Protein AF-A0A813TMC1-F1 (afdb_monomer)

Radius of gyration: 24.42 Å; Cα contacts (8 Å, |Δi|>4): 58; chains: 1; bounding box: 71×41×44 Å

Structure (mmCIF, N/CA/C/O backbone):
data_AF-A0A813TMC1-F1
#
_entry.id   AF-A0A813TMC1-F1
#
loop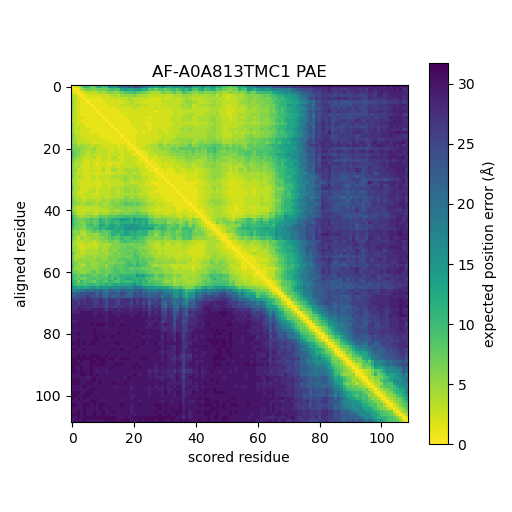_
_atom_site.group_PDB
_atom_site.id
_atom_site.type_symbol
_atom_site.label_atom_id
_atom_site.label_alt_id
_atom_site.label_comp_id
_atom_site.label_asym_id
_atom_site.label_entity_id
_atom_site.label_seq_id
_atom_site.pdbx_PDB_ins_code
_atom_site.Cartn_x
_atom_site.Cartn_y
_atom_site.Cartn_z
_atom_site.occupancy
_atom_site.B_iso_or_equiv
_atom_site.auth_seq_id
_atom_site.auth_comp_id
_atom_site.auth_asym_id
_atom_site.auth_atom_id
_atom_site.pdbx_PDB_model_num
ATOM 1 N N . MET A 1 1 ? -9.691 6.101 -13.055 1.00 51.62 1 MET A N 1
ATOM 2 C CA . MET A 1 1 ? -9.632 6.608 -11.669 1.00 51.62 1 MET A CA 1
ATOM 3 C C . MET A 1 1 ? -8.171 6.613 -11.257 1.00 51.62 1 MET A C 1
ATOM 5 O O . MET A 1 1 ? -7.502 5.617 -11.499 1.00 51.62 1 MET A O 1
ATOM 9 N N . THR A 1 2 ? -7.649 7.735 -10.768 1.00 67.31 2 THR A N 1
ATOM 10 C CA . THR A 1 2 ? -6.224 7.873 -10.430 1.00 67.31 2 THR A CA 1
ATOM 11 C C . THR A 1 2 ? -6.061 7.722 -8.923 1.00 67.31 2 THR A C 1
ATOM 13 O O . THR A 1 2 ? -6.708 8.450 -8.170 1.00 67.31 2 THR A O 1
ATOM 16 N N . LEU A 1 3 ? -5.238 6.768 -8.483 1.00 81.12 3 LEU A N 1
ATOM 17 C CA . LEU A 1 3 ? -4.981 6.547 -7.062 1.00 81.12 3 LEU A CA 1
ATOM 18 C C . LEU A 1 3 ? -3.979 7.593 -6.566 1.00 81.12 3 LEU A C 1
ATOM 20 O O . LEU A 1 3 ? -2.856 7.669 -7.059 1.00 81.12 3 LEU A O 1
ATOM 24 N N . THR A 1 4 ? -4.390 8.407 -5.601 1.00 88.62 4 THR A N 1
ATOM 25 C CA . THR A 1 4 ? -3.515 9.361 -4.910 1.00 88.62 4 THR A CA 1
ATOM 26 C C . THR A 1 4 ? -3.319 8.909 -3.470 1.00 88.62 4 THR A C 1
ATOM 28 O O . THR A 1 4 ? -4.129 8.145 -2.943 1.00 88.62 4 THR A O 1
ATOM 31 N N . LYS A 1 5 ? -2.269 9.416 -2.816 1.00 88.88 5 LYS A N 1
ATOM 32 C CA . LYS A 1 5 ? -1.998 9.142 -1.397 1.00 88.88 5 LYS A CA 1
ATOM 33 C C . LYS A 1 5 ? -3.221 9.433 -0.511 1.00 88.88 5 LYS A C 1
ATOM 35 O O . LYS A 1 5 ? -3.665 8.567 0.228 1.00 88.88 5 LYS A O 1
ATOM 40 N N . LYS A 1 6 ? -3.825 10.615 -0.675 1.00 90.25 6 LYS A N 1
ATOM 41 C CA . LYS A 1 6 ? -5.005 11.035 0.100 1.00 90.25 6 LYS A CA 1
ATOM 42 C C . LYS A 1 6 ? -6.223 10.145 -0.141 1.00 90.25 6 LYS A C 1
ATOM 44 O O . LYS A 1 6 ? -6.950 9.843 0.796 1.00 90.25 6 LYS A O 1
ATOM 49 N N . ASN A 1 7 ? -6.447 9.731 -1.390 1.00 91.00 7 ASN A N 1
ATOM 50 C CA . ASN A 1 7 ? -7.569 8.848 -1.710 1.00 91.00 7 ASN A CA 1
ATOM 51 C C . ASN A 1 7 ? -7.380 7.471 -1.063 1.00 91.00 7 ASN A C 1
ATOM 53 O O . ASN A 1 7 ? -8.337 6.928 -0.526 1.00 91.00 7 ASN A O 1
ATOM 57 N N . LEU A 1 8 ? -6.150 6.943 -1.069 1.00 89.81 8 LEU A N 1
ATOM 58 C CA . LEU A 1 8 ? -5.814 5.685 -0.403 1.00 89.81 8 LEU A CA 1
ATOM 59 C C . LEU A 1 8 ? -6.059 5.767 1.109 1.00 89.81 8 LEU A C 1
ATOM 61 O O . LEU A 1 8 ? -6.662 4.865 1.683 1.00 89.81 8 LEU A O 1
ATOM 65 N N . GLU A 1 9 ? -5.607 6.848 1.745 1.00 93.69 9 GLU A N 1
ATOM 66 C CA . GLU A 1 9 ? -5.791 7.057 3.183 1.00 93.69 9 GLU A CA 1
ATOM 67 C C . GLU A 1 9 ? -7.273 7.107 3.548 1.00 93.69 9 GLU A C 1
ATOM 69 O O . GLU A 1 9 ? -7.722 6.343 4.399 1.00 93.69 9 GLU A O 1
ATOM 74 N N . LEU A 1 10 ? -8.051 7.905 2.816 1.00 94.19 10 LEU A N 1
ATOM 75 C CA . LEU A 1 10 ? -9.485 8.036 3.040 1.00 94.19 10 LEU A CA 1
ATOM 76 C C . LEU A 1 10 ? -10.244 6.719 2.802 1.00 94.19 10 LEU A C 1
ATOM 78 O O . LEU A 1 10 ? -11.171 6.397 3.543 1.00 94.19 10 LEU A O 1
ATOM 82 N N . GLU A 1 11 ? -9.880 5.947 1.774 1.00 93.06 11 GLU A N 1
ATOM 83 C CA . GLU A 1 11 ? -10.491 4.637 1.521 1.00 93.06 11 GLU A CA 1
ATOM 84 C C . GLU A 1 11 ? -10.225 3.655 2.666 1.00 93.06 11 GLU A C 1
ATOM 86 O O . GLU A 1 11 ? -11.142 2.946 3.086 1.00 93.06 11 GLU A O 1
ATOM 91 N N . ILE A 1 12 ? -9.007 3.644 3.211 1.00 92.62 12 ILE A N 1
ATOM 92 C CA . ILE A 1 12 ? -8.636 2.779 4.336 1.00 92.62 12 ILE A CA 1
ATOM 93 C C . ILE A 1 12 ? -9.346 3.216 5.621 1.00 92.62 12 ILE A C 1
ATOM 95 O O . ILE A 1 12 ? -9.899 2.371 6.324 1.00 92.62 12 ILE A O 1
ATOM 99 N N . GLU A 1 13 ? -9.393 4.516 5.913 1.00 95.25 13 GLU A N 1
ATOM 100 C CA . GLU A 1 13 ? -10.122 5.059 7.067 1.00 95.25 13 GLU A CA 1
ATOM 101 C C . GLU A 1 13 ? -11.611 4.707 7.001 1.00 95.25 13 GLU A C 1
ATOM 103 O O . GLU A 1 13 ? -12.181 4.204 7.972 1.00 95.25 13 GLU A O 1
ATOM 108 N N . ASN A 1 14 ? -12.238 4.890 5.834 1.00 95.88 14 ASN A N 1
ATOM 109 C CA . ASN A 1 14 ? -13.636 4.526 5.618 1.00 95.88 14 ASN A CA 1
ATOM 110 C C . ASN A 1 14 ? -13.863 3.019 5.748 1.00 95.88 14 ASN A C 1
ATOM 112 O O . ASN A 1 14 ? -14.865 2.591 6.326 1.00 95.88 14 ASN A O 1
ATOM 116 N N . TRP A 1 15 ? -12.938 2.204 5.235 1.00 95.19 15 TRP A N 1
ATOM 117 C CA . TRP A 1 15 ? -13.009 0.756 5.377 1.00 95.19 15 TRP A CA 1
ATOM 118 C C . TRP A 1 15 ? -12.939 0.341 6.850 1.00 95.19 15 TRP A C 1
ATOM 120 O O . TRP A 1 15 ? -13.793 -0.425 7.298 1.00 95.19 15 TRP A O 1
ATOM 130 N N . ILE A 1 16 ? -12.011 0.902 7.629 1.00 93.81 16 ILE A N 1
ATOM 131 C CA . ILE A 1 16 ? -11.878 0.620 9.066 1.00 93.81 16 ILE A CA 1
ATOM 132 C C . ILE A 1 16 ? -13.135 1.059 9.807 1.00 93.81 16 ILE A C 1
ATOM 134 O O . ILE A 1 16 ? -13.742 0.235 10.490 1.00 93.81 16 ILE A O 1
ATOM 138 N N . ARG A 1 17 ? -13.611 2.288 9.576 1.00 96.00 17 ARG A N 1
ATOM 139 C CA . ARG A 1 17 ? -14.871 2.785 10.143 1.00 96.00 17 ARG A CA 1
ATOM 140 C C . ARG A 1 17 ? -16.035 1.838 9.850 1.00 96.00 17 ARG A C 1
ATOM 142 O O . ARG A 1 17 ? -16.788 1.502 10.757 1.00 96.00 17 ARG A O 1
ATOM 149 N N . SER A 1 18 ? -16.157 1.342 8.616 1.00 97.25 18 SER A N 1
ATOM 150 C CA . SER A 1 18 ? -17.236 0.419 8.229 1.00 97.25 18 SER A CA 1
ATOM 151 C C . SER A 1 18 ? -17.187 -0.936 8.947 1.00 97.25 18 SER A C 1
ATOM 153 O O . SER A 1 18 ? -18.203 -1.625 9.030 1.00 97.25 18 SER A O 1
ATOM 155 N N . LYS A 1 19 ? -16.010 -1.344 9.440 1.00 96.25 19 LYS A N 1
ATOM 156 C CA . LYS A 1 19 ? -15.791 -2.645 10.084 1.00 96.25 19 LYS A CA 1
ATOM 157 C C . LYS A 1 19 ? -15.765 -2.576 11.601 1.00 96.25 19 LYS A C 1
ATOM 159 O O . LYS A 1 19 ? -16.203 -3.523 12.244 1.00 96.25 19 LYS A O 1
ATOM 164 N N . THR A 1 20 ? -15.255 -1.488 12.165 1.00 95.19 20 THR A N 1
ATOM 165 C CA . THR A 1 20 ? -15.011 -1.355 13.606 1.00 95.19 20 THR A CA 1
ATOM 166 C C . THR A 1 20 ? -15.845 -0.257 14.253 1.00 95.19 20 THR A C 1
ATOM 168 O O . THR A 1 20 ? -15.789 -0.098 15.470 1.00 95.19 20 THR A O 1
ATOM 171 N N . ASN A 1 21 ? -16.598 0.518 13.462 1.00 94.56 21 ASN A N 1
ATOM 172 C CA . ASN A 1 21 ? -17.324 1.709 13.906 1.00 94.56 21 ASN A CA 1
ATOM 173 C C . ASN A 1 21 ? -16.430 2.702 14.675 1.00 94.56 21 ASN A C 1
ATOM 175 O O . ASN A 1 21 ? -16.877 3.375 15.599 1.00 94.56 21 ASN A O 1
ATOM 179 N N . THR A 1 22 ? -15.142 2.740 14.327 1.00 93.31 22 THR A N 1
ATOM 180 C CA . THR A 1 22 ? -14.136 3.578 14.980 1.00 93.31 22 THR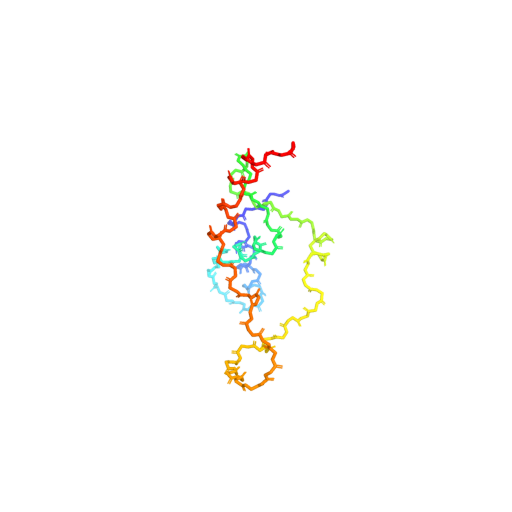 A CA 1
ATOM 181 C C . THR A 1 22 ? -13.545 4.549 13.972 1.00 93.31 22 THR A C 1
ATOM 183 O O . THR A 1 22 ? -13.220 4.167 12.846 1.00 93.31 22 THR A O 1
ATOM 186 N N . ASP A 1 23 ? -13.378 5.794 14.404 1.00 93.25 23 ASP A N 1
ATOM 187 C CA . ASP A 1 23 ? -12.688 6.830 13.650 1.00 93.25 23 ASP A CA 1
ATOM 188 C C . ASP A 1 23 ? -11.190 6.749 13.907 1.00 93.25 23 ASP A C 1
ATOM 190 O O . ASP A 1 23 ? -10.741 6.813 15.052 1.00 93.25 23 ASP A O 1
ATOM 194 N N . ILE A 1 24 ? -10.415 6.616 12.835 1.00 92.06 24 ILE A N 1
ATOM 195 C CA . ILE A 1 24 ? -8.959 6.644 12.905 1.00 92.06 24 ILE A CA 1
ATOM 196 C C . ILE A 1 24 ? -8.402 7.600 11.856 1.00 92.06 24 ILE A C 1
ATOM 198 O O . ILE A 1 24 ? -9.050 7.862 10.846 1.00 92.06 24 ILE A O 1
ATOM 202 N N . THR A 1 25 ? -7.179 8.069 12.084 1.00 93.00 25 THR A N 1
ATOM 203 C CA . THR A 1 25 ? -6.374 8.736 11.061 1.00 93.00 25 THR A CA 1
ATOM 204 C C . THR A 1 25 ? -5.315 7.763 10.571 1.00 93.00 25 THR A C 1
ATOM 206 O O . THR A 1 25 ? -4.523 7.257 11.369 1.00 93.00 25 THR A O 1
ATOM 209 N N . PHE A 1 26 ? -5.293 7.490 9.271 1.00 91.75 26 PHE A N 1
ATOM 210 C CA . PHE A 1 26 ? -4.339 6.576 8.659 1.00 91.75 26 PHE A CA 1
ATOM 211 C C . PHE A 1 26 ? -3.265 7.351 7.893 1.00 91.75 26 PHE A C 1
ATOM 213 O O . PHE A 1 26 ? -3.560 8.110 6.975 1.00 91.75 26 PHE A O 1
ATOM 220 N N . ASN A 1 27 ? -1.998 7.126 8.250 1.00 92.25 27 ASN A N 1
ATOM 221 C CA . ASN A 1 27 ? -0.856 7.633 7.495 1.00 92.25 27 ASN A CA 1
ATOM 222 C C . ASN A 1 27 ? -0.287 6.511 6.614 1.00 92.25 27 ASN A C 1
ATOM 224 O O . ASN A 1 27 ? 0.172 5.478 7.105 1.00 92.25 27 ASN A O 1
ATOM 228 N N . SER A 1 28 ? -0.285 6.742 5.304 1.00 91.12 28 SER A N 1
ATOM 229 C CA . SER A 1 28 ? 0.155 5.763 4.310 1.00 91.12 28 SER A CA 1
ATOM 230 C C . SER A 1 28 ? 1.663 5.751 4.021 1.00 91.12 28 SER A C 1
ATOM 232 O O . SER A 1 28 ? 2.104 4.874 3.284 1.00 91.12 28 SER A O 1
ATOM 234 N N . ASP A 1 29 ? 2.475 6.649 4.592 1.00 90.38 29 ASP A N 1
ATOM 235 C CA . ASP A 1 29 ? 3.907 6.800 4.272 1.00 90.38 29 ASP A CA 1
ATOM 236 C C . ASP A 1 29 ? 4.695 5.497 4.437 1.00 90.38 29 ASP A C 1
ATOM 238 O O . ASP A 1 29 ? 5.337 5.031 3.494 1.00 90.38 29 ASP A O 1
ATOM 242 N N . GLN A 1 30 ? 4.584 4.858 5.605 1.00 89.06 30 GLN A N 1
ATOM 243 C CA . GLN A 1 30 ? 5.270 3.589 5.874 1.00 89.06 30 GLN A CA 1
ATOM 244 C C . GLN A 1 30 ? 4.764 2.460 4.969 1.00 89.06 30 GLN A C 1
ATOM 246 O O . GLN A 1 30 ? 5.546 1.634 4.498 1.00 89.06 30 GLN A O 1
ATOM 251 N N . SER A 1 31 ? 3.458 2.438 4.693 1.00 90.19 31 SER A N 1
ATOM 252 C CA . SER A 1 31 ? 2.845 1.428 3.826 1.00 90.19 31 SER A CA 1
ATOM 253 C C . SER A 1 31 ? 3.328 1.579 2.383 1.00 90.19 31 SER A C 1
ATOM 255 O O . SER A 1 31 ? 3.679 0.595 1.736 1.00 90.19 31 SER A O 1
ATOM 257 N N . ILE A 1 32 ? 3.410 2.814 1.887 1.00 90.12 32 ILE A N 1
ATOM 258 C CA . ILE A 1 32 ? 3.914 3.126 0.549 1.00 90.12 32 ILE A CA 1
ATOM 259 C C . ILE A 1 32 ? 5.394 2.765 0.444 1.00 90.12 32 ILE A C 1
ATOM 261 O O . ILE A 1 32 ? 5.793 2.132 -0.531 1.00 90.12 32 ILE A O 1
ATOM 265 N N . GLU A 1 33 ? 6.210 3.118 1.439 1.00 89.44 33 GLU A N 1
ATOM 266 C CA . GLU A 1 33 ? 7.633 2.767 1.454 1.00 89.44 33 GLU A CA 1
ATOM 267 C C . GLU A 1 33 ? 7.837 1.246 1.428 1.00 89.44 33 GLU A C 1
ATOM 269 O O . GLU A 1 33 ? 8.642 0.730 0.650 1.00 89.44 33 GLU A O 1
ATOM 274 N N . PHE A 1 34 ? 7.068 0.511 2.232 1.00 86.94 34 PHE A N 1
ATOM 275 C CA . PHE A 1 34 ? 7.108 -0.946 2.252 1.00 86.94 34 PHE A CA 1
ATOM 276 C C . PHE A 1 34 ? 6.716 -1.550 0.895 1.00 86.94 34 PHE A C 1
ATOM 278 O O . PHE A 1 34 ? 7.434 -2.392 0.355 1.00 86.94 34 PHE A O 1
ATOM 285 N N . LEU A 1 35 ? 5.626 -1.075 0.291 1.00 86.88 35 LEU A N 1
ATOM 286 C CA . LEU A 1 35 ? 5.169 -1.542 -1.019 1.00 86.88 35 LEU A CA 1
ATOM 287 C C . LEU A 1 35 ? 6.136 -1.166 -2.156 1.00 86.88 35 LEU A C 1
ATOM 289 O O . LEU A 1 35 ? 6.252 -1.916 -3.125 1.00 86.88 35 LEU A O 1
ATOM 293 N N . ARG A 1 36 ? 6.872 -0.053 -2.036 1.00 87.38 36 ARG A N 1
ATOM 294 C CA . ARG A 1 36 ? 7.978 0.299 -2.945 1.00 87.38 36 ARG A CA 1
ATOM 295 C C . ARG A 1 36 ? 9.142 -0.684 -2.820 1.00 87.38 36 ARG A C 1
ATOM 297 O O . ARG A 1 36 ? 9.658 -1.129 -3.839 1.00 87.38 36 ARG A O 1
ATOM 304 N N . LYS A 1 37 ? 9.524 -1.082 -1.598 1.00 85.31 37 LYS A N 1
ATOM 305 C CA . LYS A 1 37 ? 10.572 -2.102 -1.369 1.00 85.31 37 LYS A CA 1
ATOM 306 C C . LYS A 1 37 ? 10.200 -3.465 -1.952 1.00 85.31 37 LYS A C 1
ATOM 308 O O . LYS A 1 37 ? 11.076 -4.188 -2.412 1.00 85.31 37 LYS A O 1
ATOM 313 N N . LEU A 1 38 ? 8.909 -3.794 -1.970 1.00 84.25 38 LEU A N 1
ATOM 314 C CA . LEU A 1 38 ? 8.385 -4.995 -2.626 1.00 84.25 38 LEU A CA 1
ATOM 315 C C . LEU A 1 38 ? 8.274 -4.865 -4.155 1.00 84.25 38 LEU A C 1
ATOM 317 O O . LEU A 1 38 ? 7.878 -5.822 -4.813 1.00 84.25 38 LEU A O 1
ATOM 321 N N . GLY A 1 39 ? 8.582 -3.698 -4.725 1.00 85.12 39 GLY A N 1
ATOM 322 C CA . GLY A 1 39 ? 8.457 -3.435 -6.158 1.00 85.12 39 GLY A CA 1
ATOM 323 C C . GLY A 1 39 ? 7.015 -3.287 -6.647 1.00 85.12 39 GLY A C 1
ATOM 324 O O . GLY A 1 39 ? 6.795 -3.260 -7.849 1.00 85.12 39 GLY A O 1
ATOM 325 N N . ILE A 1 40 ? 6.028 -3.184 -5.751 1.00 88.75 40 ILE A N 1
ATOM 326 C CA . ILE A 1 40 ? 4.599 -3.089 -6.099 1.00 88.75 40 ILE A CA 1
ATOM 327 C C . ILE A 1 40 ? 4.229 -1.664 -6.516 1.00 88.75 40 ILE A C 1
ATOM 329 O O . ILE A 1 40 ? 3.449 -1.462 -7.449 1.00 88.75 40 ILE A O 1
ATOM 333 N N . ILE A 1 41 ? 4.783 -0.675 -5.812 1.00 88.94 41 ILE A N 1
ATOM 334 C CA . ILE A 1 41 ? 4.658 0.740 -6.160 1.00 88.94 41 ILE A CA 1
ATOM 335 C C . ILE A 1 41 ? 5.907 1.149 -6.933 1.00 88.94 41 ILE A C 1
ATOM 337 O O . ILE A 1 41 ? 7.029 1.001 -6.448 1.00 88.94 41 ILE A O 1
ATOM 341 N N . LEU A 1 42 ? 5.696 1.679 -8.132 1.00 87.31 42 LEU A N 1
ATOM 342 C CA . LEU A 1 42 ? 6.747 2.184 -9.003 1.00 87.31 42 LEU A CA 1
ATOM 343 C C . LEU A 1 42 ? 7.184 3.599 -8.577 1.00 87.31 42 LEU A C 1
ATOM 345 O O . LEU A 1 42 ? 6.430 4.291 -7.886 1.00 87.31 42 LEU A O 1
ATOM 349 N N . PRO A 1 43 ? 8.390 4.044 -8.981 1.00 82.75 43 PRO A N 1
ATOM 350 C CA . PRO A 1 43 ? 8.863 5.400 -8.724 1.00 82.75 43 PRO A CA 1
ATOM 351 C C . PRO A 1 43 ? 7.884 6.460 -9.228 1.00 82.75 43 PRO A C 1
ATOM 353 O O . PRO A 1 43 ? 7.151 6.234 -10.197 1.00 82.75 43 PRO A O 1
ATOM 356 N N . ASP A 1 44 ? 7.902 7.617 -8.570 1.00 81.25 44 ASP A N 1
ATOM 357 C CA . ASP A 1 44 ? 6.994 8.713 -8.884 1.00 81.25 44 ASP A CA 1
ATOM 358 C C . ASP A 1 44 ? 7.195 9.196 -10.326 1.00 81.25 44 ASP A C 1
ATOM 360 O O . ASP A 1 44 ? 8.315 9.387 -10.805 1.00 81.25 44 ASP A O 1
ATOM 364 N N . ASP A 1 45 ? 6.079 9.384 -11.023 1.00 77.56 45 ASP A N 1
ATOM 365 C CA . ASP A 1 45 ? 6.063 9.881 -12.390 1.00 77.56 45 ASP A CA 1
ATOM 366 C C . ASP A 1 45 ? 6.017 11.413 -12.365 1.00 77.56 45 ASP A C 1
ATOM 368 O O . ASP A 1 45 ? 5.042 12.011 -11.903 1.00 77.56 45 ASP A O 1
ATOM 372 N N . LEU A 1 46 ? 7.064 12.058 -12.889 1.00 76.75 46 LEU A N 1
ATOM 373 C CA . LEU A 1 46 ? 7.162 13.520 -12.964 1.00 76.75 46 LEU A CA 1
ATOM 374 C C . LEU A 1 46 ? 6.029 14.150 -13.792 1.00 76.75 46 LEU A C 1
ATOM 376 O O . LEU A 1 46 ? 5.729 15.329 -13.615 1.00 76.75 46 LEU A O 1
ATOM 380 N N . SER A 1 47 ? 5.373 13.381 -14.668 1.00 77.38 47 SER A N 1
ATOM 381 C CA . SER A 1 47 ? 4.218 13.849 -15.443 1.00 77.38 47 SER A CA 1
ATOM 382 C C . SER A 1 47 ? 2.918 13.903 -14.633 1.00 77.38 47 SER A C 1
ATOM 384 O O . SER A 1 47 ? 1.961 14.561 -15.046 1.00 77.38 47 SER A O 1
ATOM 386 N N . ARG A 1 48 ? 2.854 13.213 -13.484 1.00 76.50 48 ARG A N 1
ATOM 387 C CA . ARG A 1 48 ? 1.662 13.114 -12.629 1.00 76.50 48 ARG A CA 1
ATOM 388 C C . ARG A 1 48 ? 2.047 13.175 -11.150 1.00 76.50 48 ARG A C 1
ATOM 390 O O . ARG A 1 48 ? 1.999 12.152 -10.460 1.00 76.50 48 ARG A O 1
ATOM 397 N N . PRO A 1 49 ? 2.383 14.370 -10.637 1.00 72.88 49 PRO A N 1
ATOM 398 C CA . PRO A 1 49 ? 2.693 14.531 -9.225 1.00 72.88 49 PRO A CA 1
ATOM 399 C C . PRO A 1 49 ? 1.519 14.046 -8.359 1.00 72.88 49 PRO A C 1
ATOM 401 O O . PRO A 1 49 ? 0.351 14.233 -8.704 1.00 72.88 49 PRO A O 1
ATOM 404 N N . ASN A 1 50 ? 1.834 13.415 -7.226 1.00 77.31 50 ASN A N 1
ATOM 405 C CA . ASN A 1 50 ? 0.888 12.876 -6.235 1.00 77.31 50 ASN A CA 1
ATOM 406 C C . ASN A 1 50 ? 0.051 11.656 -6.661 1.00 77.31 50 ASN A C 1
ATOM 408 O O . ASN A 1 50 ? -0.872 11.270 -5.934 1.00 77.31 50 ASN A O 1
ATOM 412 N N . CYS A 1 51 ? 0.358 11.031 -7.797 1.00 85.69 51 CYS A N 1
ATOM 413 C CA . CYS A 1 51 ? -0.308 9.808 -8.240 1.00 85.69 51 CYS A CA 1
ATOM 414 C C . CYS A 1 51 ? 0.563 8.584 -7.946 1.00 85.69 51 CYS A C 1
ATOM 416 O O . CYS A 1 51 ? 1.735 8.550 -8.312 1.00 85.69 51 CYS A O 1
ATOM 418 N N . LEU A 1 52 ? -0.020 7.560 -7.323 1.00 85.75 52 LEU A N 1
ATOM 419 C CA . LEU A 1 52 ? 0.659 6.294 -7.071 1.00 85.75 52 LEU A CA 1
ATOM 420 C C . LEU A 1 52 ? 0.577 5.418 -8.319 1.00 85.75 52 LEU A C 1
ATOM 422 O O . LEU A 1 52 ? -0.512 5.087 -8.796 1.00 85.75 52 LEU A O 1
ATOM 426 N N . LYS A 1 53 ? 1.737 5.021 -8.840 1.00 87.88 53 LYS A N 1
ATOM 427 C CA . LYS A 1 53 ? 1.836 4.068 -9.942 1.00 87.88 53 LYS A CA 1
ATOM 428 C C . LYS A 1 53 ? 2.009 2.668 -9.362 1.00 87.88 53 LYS A C 1
ATOM 430 O O . LYS A 1 53 ? 3.024 2.378 -8.740 1.00 87.88 53 LYS A O 1
ATOM 435 N N 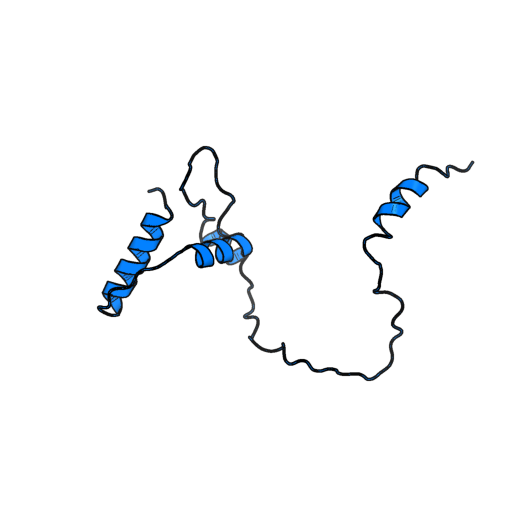. VAL A 1 54 ? 1.005 1.817 -9.544 1.00 87.88 54 VAL A N 1
ATOM 436 C CA . VAL A 1 54 ? 0.943 0.480 -8.936 1.00 87.88 54 VAL A CA 1
ATOM 437 C C . VAL A 1 54 ? 0.964 -0.579 -10.030 1.00 87.88 54 VAL A C 1
ATOM 439 O O . VAL A 1 54 ? 0.300 -0.422 -11.057 1.00 87.88 54 VAL A O 1
ATOM 442 N N . ILE A 1 55 ? 1.726 -1.649 -9.814 1.00 88.06 55 ILE A N 1
ATOM 443 C CA . ILE A 1 55 ? 1.743 -2.814 -10.700 1.00 88.06 55 ILE A CA 1
ATOM 444 C C . ILE A 1 55 ? 0.390 -3.552 -10.617 1.00 88.06 55 ILE A C 1
ATOM 446 O O . ILE A 1 55 ? -0.162 -3.701 -9.522 1.00 88.06 55 ILE A O 1
ATOM 450 N N . PRO A 1 56 ? -0.171 -4.046 -11.739 1.00 87.38 56 PRO A N 1
ATOM 451 C CA . PRO A 1 56 ? -1.392 -4.844 -11.721 1.00 87.38 56 PRO A CA 1
ATOM 452 C C . PRO A 1 56 ? -1.288 -6.069 -10.805 1.00 87.38 56 PRO A C 1
ATOM 454 O O . PRO A 1 56 ? -0.289 -6.783 -10.804 1.00 87.38 56 PRO A O 1
ATOM 457 N N . TYR A 1 57 ? -2.367 -6.384 -10.084 1.00 84.81 57 TYR A N 1
ATOM 458 C CA . TYR A 1 57 ? -2.395 -7.482 -9.106 1.00 84.81 57 TYR A CA 1
ATOM 459 C C . TYR A 1 57 ? -1.873 -8.824 -9.654 1.00 84.81 57 TYR A C 1
ATOM 461 O O . TYR A 1 57 ? -1.125 -9.522 -8.973 1.00 84.81 57 TYR A O 1
ATOM 469 N N . LYS A 1 58 ? -2.215 -9.170 -10.904 1.00 86.31 58 LYS A N 1
ATOM 470 C CA . LYS A 1 58 ? -1.765 -10.416 -11.553 1.00 86.31 58 LYS A CA 1
ATOM 471 C C . LYS A 1 58 ? -0.239 -10.528 -11.632 1.00 86.31 58 LYS A C 1
ATOM 473 O O . LYS A 1 58 ? 0.294 -11.623 -11.500 1.00 86.31 58 LYS A O 1
ATOM 478 N N . GLU A 1 59 ? 0.442 -9.408 -11.837 1.00 83.75 59 GLU A N 1
ATOM 479 C CA . GLU A 1 59 ? 1.901 -9.339 -11.909 1.00 83.75 59 GLU A CA 1
ATOM 480 C C . GLU A 1 59 ? 2.515 -9.321 -10.501 1.00 83.75 59 GLU A C 1
ATOM 482 O O . GLU A 1 59 ? 3.515 -9.994 -10.258 1.00 83.75 59 GLU A O 1
ATOM 487 N N . VAL A 1 60 ? 1.861 -8.648 -9.543 1.00 85.25 60 VAL A N 1
ATOM 488 C CA . VAL A 1 60 ? 2.281 -8.611 -8.130 1.00 85.25 60 VAL A CA 1
ATOM 489 C C . VAL A 1 60 ? 2.367 -10.014 -7.520 1.00 85.25 60 VAL A C 1
ATOM 491 O O . VAL A 1 60 ? 3.334 -10.339 -6.836 1.00 85.25 60 VAL A O 1
ATOM 494 N N . VAL A 1 61 ? 1.395 -10.887 -7.797 1.00 83.94 61 VAL A N 1
ATOM 495 C CA . VAL A 1 61 ? 1.397 -12.273 -7.287 1.00 83.94 61 VAL A CA 1
ATOM 496 C C . VAL A 1 61 ? 2.635 -13.057 -7.745 1.00 83.94 61 VAL A C 1
ATOM 498 O O . VAL A 1 61 ? 3.105 -13.938 -7.029 1.00 83.94 61 VAL A O 1
ATOM 501 N N . GLY A 1 62 ? 3.190 -12.730 -8.915 1.00 81.00 62 GLY A N 1
ATOM 502 C CA . GLY A 1 62 ? 4.390 -13.378 -9.441 1.00 81.00 62 GLY A CA 1
ATOM 503 C C . GLY A 1 62 ? 5.680 -12.985 -8.718 1.00 81.00 62 GLY A C 1
ATOM 504 O O . GLY A 1 62 ? 6.597 -13.804 -8.651 1.00 81.00 62 GLY A O 1
ATOM 505 N N . ILE A 1 63 ? 5.745 -11.763 -8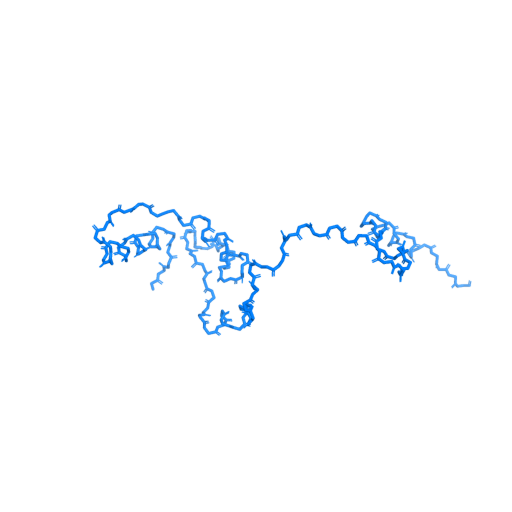.179 1.00 80.25 63 ILE A N 1
ATOM 506 C CA . ILE A 1 63 ? 6.949 -11.201 -7.540 1.00 80.25 63 ILE A CA 1
ATOM 507 C C . ILE A 1 63 ? 6.954 -11.357 -6.017 1.00 80.25 63 ILE A C 1
ATOM 509 O O . ILE A 1 63 ? 8.006 -11.248 -5.389 1.00 80.25 63 ILE A O 1
ATOM 513 N N . LEU A 1 64 ? 5.792 -11.612 -5.410 1.00 79.88 64 LEU A N 1
ATOM 514 C CA . LEU A 1 64 ? 5.704 -11.828 -3.973 1.00 79.88 64 LEU A CA 1
ATOM 515 C C . LEU A 1 64 ? 6.411 -13.134 -3.569 1.00 79.88 64 LEU A C 1
ATOM 517 O O . LEU A 1 64 ? 6.326 -14.137 -4.287 1.00 79.88 64 LEU A O 1
ATOM 521 N N . PRO A 1 65 ? 7.089 -13.160 -2.406 1.00 73.38 65 PRO A N 1
ATOM 522 C CA . PRO A 1 65 ? 7.655 -14.388 -1.865 1.00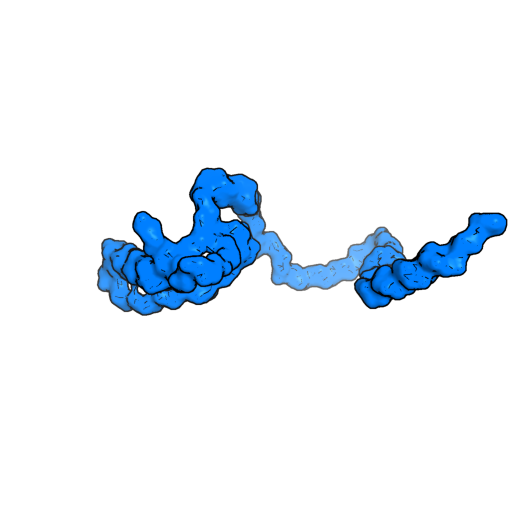 73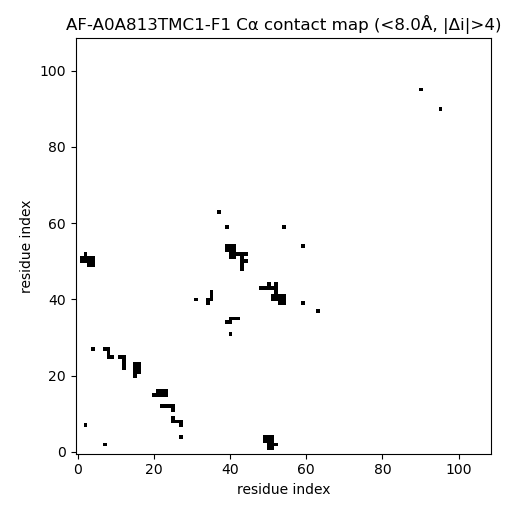.38 65 PRO A CA 1
ATOM 523 C C . PRO A 1 65 ? 6.584 -15.483 -1.774 1.00 73.38 65 PRO A C 1
ATOM 525 O O . PRO A 1 65 ? 5.575 -15.322 -1.092 1.00 73.38 65 PRO A O 1
ATOM 528 N N . LYS A 1 66 ? 6.805 -16.603 -2.471 1.00 74.69 66 LYS A N 1
ATOM 529 C CA . LYS A 1 66 ? 5.852 -17.730 -2.529 1.00 74.69 66 LYS A CA 1
ATOM 530 C C . LYS A 1 66 ? 5.799 -18.538 -1.235 1.00 74.69 66 LYS A C 1
ATOM 532 O O . LYS A 1 66 ? 4.835 -19.256 -0.990 1.00 74.69 66 LYS A O 1
ATOM 537 N N . THR A 1 67 ? 6.838 -18.423 -0.420 1.00 68.12 67 THR A N 1
ATOM 538 C CA . THR A 1 67 ? 6.959 -19.086 0.873 1.00 68.12 67 THR A CA 1
ATOM 539 C C . THR A 1 67 ? 6.883 -18.029 1.962 1.00 68.12 67 THR A C 1
ATOM 541 O O . THR A 1 67 ? 7.611 -17.035 1.916 1.00 68.12 67 THR A O 1
ATOM 544 N N . SER A 1 68 ? 6.014 -18.256 2.948 1.00 54.34 68 SER A N 1
ATOM 545 C CA . SER A 1 68 ? 6.019 -17.486 4.189 1.00 54.34 68 SER A CA 1
ATOM 546 C C . SER A 1 68 ? 7.403 -17.632 4.812 1.00 54.34 68 SER A C 1
ATOM 548 O O . SER A 1 68 ? 7.780 -18.728 5.225 1.00 54.34 68 SER A O 1
ATOM 550 N N . ARG A 1 69 ? 8.193 -16.555 4.832 1.00 57.09 69 ARG A N 1
ATOM 551 C CA . ARG A 1 69 ? 9.357 -16.504 5.713 1.00 57.09 69 ARG A CA 1
ATOM 552 C C . ARG A 1 69 ? 8.777 -16.416 7.114 1.00 57.09 69 ARG A C 1
ATOM 554 O O . ARG A 1 69 ? 8.303 -15.357 7.517 1.00 57.09 69 ARG A O 1
ATOM 561 N N . THR A 1 70 ? 8.720 -17.549 7.802 1.00 49.03 70 THR A N 1
ATOM 562 C CA . THR A 1 70 ? 8.430 -17.594 9.231 1.00 49.03 70 THR A CA 1
ATOM 563 C C . THR A 1 70 ? 9.275 -16.534 9.932 1.00 49.03 70 THR A C 1
ATOM 565 O O . THR A 1 70 ? 10.452 -16.360 9.620 1.00 49.03 70 THR A O 1
ATOM 568 N N . LEU A 1 71 ? 8.667 -15.797 10.863 1.00 51.50 71 LEU A N 1
ATOM 569 C CA . LEU A 1 71 ? 9.345 -14.904 11.811 1.00 51.50 71 LEU A CA 1
ATOM 570 C C . LEU A 1 71 ? 10.168 -15.732 12.824 1.00 51.50 71 LEU A C 1
ATOM 572 O O . LEU A 1 71 ? 9.945 -15.678 14.024 1.00 51.50 71 LEU A O 1
ATOM 576 N N . SER A 1 72 ? 11.060 -16.570 12.312 1.00 49.69 72 SER A N 1
ATOM 577 C CA . SER A 1 72 ? 11.964 -17.488 13.002 1.00 49.69 72 SER A CA 1
ATOM 578 C C . SER A 1 72 ? 13.001 -17.809 11.922 1.00 49.69 72 SER A C 1
ATOM 580 O O . SER A 1 72 ? 12.625 -18.401 10.920 1.00 49.69 72 SER A O 1
ATOM 582 N N . GLU A 1 73 ? 14.232 -17.307 11.910 1.00 48.19 73 GLU A N 1
ATOM 583 C CA . GLU A 1 73 ? 15.176 -17.150 13.007 1.00 48.19 73 GLU A CA 1
ATOM 584 C C . GLU A 1 73 ? 15.945 -15.814 12.917 1.00 48.19 73 GLU A C 1
ATOM 586 O O . GLU A 1 73 ? 16.729 -15.563 12.003 1.00 48.19 73 GLU A O 1
ATOM 591 N N . LYS A 1 74 ? 15.747 -14.941 13.903 1.00 40.72 74 LYS A N 1
ATOM 592 C CA . LYS A 1 74 ? 16.804 -14.050 14.402 1.00 40.72 74 LYS A CA 1
ATOM 593 C C . LYS A 1 74 ? 16.803 -14.157 15.923 1.00 40.72 74 LYS A C 1
ATOM 595 O O . LYS A 1 74 ? 16.633 -13.170 16.626 1.00 40.72 74 LYS A O 1
ATOM 600 N N . ASN A 1 75 ? 16.919 -15.390 16.412 1.00 42.84 75 ASN A N 1
ATOM 601 C CA . ASN A 1 75 ? 17.636 -15.590 17.656 1.00 42.84 75 ASN A CA 1
ATOM 602 C C . ASN A 1 75 ? 19.110 -15.598 17.274 1.00 42.84 75 ASN A C 1
ATOM 604 O O . ASN A 1 75 ? 19.527 -16.300 16.356 1.00 42.84 75 ASN A O 1
ATOM 608 N N . GLU A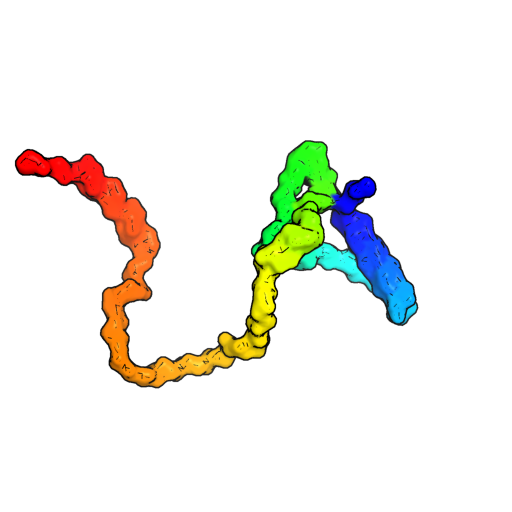 1 76 ? 19.856 -14.730 17.930 1.00 48.34 76 GLU A N 1
ATOM 609 C CA . GLU A 1 76 ? 21.304 -14.735 17.960 1.00 48.34 76 GLU A CA 1
ATOM 610 C C . GLU A 1 76 ? 21.761 -16.081 18.531 1.00 48.34 76 GLU A C 1
ATOM 612 O O . GLU A 1 76 ? 21.883 -16.230 19.742 1.00 48.34 76 GLU A O 1
ATOM 617 N N . GLU A 1 77 ? 21.990 -17.076 17.680 1.00 36.66 77 GLU A N 1
ATOM 618 C CA . GLU A 1 77 ? 22.747 -18.256 18.077 1.00 36.66 77 GLU A CA 1
ATOM 619 C C . GLU A 1 77 ? 24.166 -18.077 17.547 1.00 36.66 77 GLU A C 1
ATOM 621 O O . GLU A 1 77 ? 24.488 -18.270 16.374 1.00 36.66 77 GLU A O 1
ATOM 626 N N . TRP A 1 78 ? 24.998 -17.560 18.447 1.00 47.25 78 TRP A N 1
ATOM 627 C CA . TRP A 1 78 ? 26.445 -17.612 18.369 1.00 47.25 78 TRP A CA 1
ATOM 628 C C . TRP A 1 78 ? 26.905 -19.072 18.457 1.00 47.25 78 TRP A C 1
ATOM 630 O O . TRP A 1 78 ? 27.524 -19.467 19.441 1.00 47.25 78 TRP A O 1
ATOM 640 N N . ASP A 1 79 ? 26.656 -19.858 17.416 1.00 39.47 79 ASP A N 1
ATOM 641 C CA . ASP A 1 79 ? 27.301 -21.159 17.265 1.00 39.47 79 ASP A CA 1
ATOM 642 C C . ASP A 1 79 ? 28.672 -20.963 16.611 1.00 39.47 79 ASP A C 1
ATOM 644 O O . ASP A 1 79 ? 28.899 -21.051 15.403 1.00 39.47 79 ASP A O 1
ATOM 648 N N . LEU A 1 80 ? 29.618 -20.636 17.492 1.00 47.56 80 LEU A N 1
ATOM 649 C CA . LEU A 1 80 ? 30.945 -21.234 17.452 1.00 47.56 80 LEU A CA 1
ATOM 650 C C . LEU A 1 80 ? 30.823 -22.761 17.292 1.00 47.56 80 LEU A C 1
ATOM 652 O O . LEU A 1 80 ? 29.954 -23.352 17.920 1.00 47.56 80 LEU A O 1
ATOM 656 N N . ILE A 1 81 ? 31.809 -23.350 16.592 1.00 38.25 81 ILE A N 1
ATOM 657 C CA . ILE A 1 81 ? 32.134 -24.792 16.430 1.00 38.25 81 ILE A CA 1
ATOM 658 C C . ILE A 1 81 ? 31.625 -25.360 15.088 1.00 38.25 81 ILE A C 1
ATOM 660 O O . ILE A 1 81 ? 30.443 -25.322 14.798 1.00 38.25 81 ILE A O 1
ATOM 664 N N . GLU A 1 82 ? 32.419 -25.933 14.182 1.00 44.53 82 GLU A N 1
ATOM 665 C CA . GLU A 1 82 ? 33.858 -26.183 14.064 1.00 44.53 82 GLU A CA 1
ATOM 666 C C . GLU A 1 82 ? 34.118 -26.539 12.588 1.00 44.53 82 GLU A C 1
ATOM 668 O O . GLU A 1 82 ? 33.367 -27.303 11.987 1.00 44.53 82 GLU A O 1
ATOM 673 N N . GLY A 1 83 ? 35.212 -26.031 12.017 1.00 48.00 83 GLY A N 1
ATOM 674 C CA . GLY A 1 83 ? 35.868 -26.676 10.880 1.00 48.00 83 GLY A CA 1
ATOM 675 C C . GLY A 1 83 ? 35.228 -26.507 9.503 1.00 48.00 83 GLY A C 1
ATOM 676 O O . GLY A 1 83 ? 34.792 -27.487 8.931 1.00 48.00 83 GLY A O 1
ATOM 677 N N . TYR A 1 84 ? 35.308 -25.313 8.914 1.00 36.69 84 TYR A N 1
ATOM 678 C CA . TYR A 1 84 ? 35.807 -25.138 7.541 1.00 36.69 84 TYR A CA 1
ATOM 679 C C . TYR A 1 84 ? 36.416 -23.732 7.424 1.00 36.69 84 TYR A C 1
ATOM 681 O O . TYR A 1 84 ? 35.901 -22.760 7.975 1.00 36.69 84 TYR A O 1
ATOM 689 N N . ASP A 1 85 ? 37.581 -23.664 6.786 1.00 41.09 85 ASP A N 1
ATOM 690 C CA . ASP A 1 85 ? 38.541 -22.559 6.828 1.00 41.09 85 ASP A CA 1
ATOM 691 C C . ASP A 1 85 ? 37.911 -21.204 6.417 1.00 41.09 85 ASP A C 1
ATOM 693 O O . ASP A 1 85 ? 37.504 -20.994 5.271 1.00 41.09 85 ASP A O 1
ATOM 697 N N . LYS A 1 86 ? 37.853 -20.260 7.368 1.00 43.28 86 LYS A N 1
ATOM 698 C CA . LYS A 1 86 ? 37.499 -18.840 7.176 1.00 43.28 86 LYS A CA 1
ATOM 699 C C . LYS A 1 86 ? 38.576 -18.134 6.337 1.00 43.28 86 LYS A C 1
ATOM 701 O O . LYS A 1 86 ? 39.357 -17.346 6.863 1.00 43.28 86 LYS A O 1
ATOM 706 N N . LYS A 1 87 ? 38.656 -18.406 5.032 1.00 45.69 87 LYS A N 1
ATOM 707 C CA . LYS A 1 87 ? 39.612 -17.705 4.148 1.00 45.69 87 LYS A CA 1
ATOM 708 C C . LYS A 1 87 ? 39.032 -17.031 2.910 1.00 45.69 87 LYS A C 1
ATOM 710 O O . LYS A 1 87 ? 39.793 -16.395 2.195 1.00 45.69 87 LYS A O 1
ATOM 715 N N . TYR A 1 88 ? 37.719 -17.084 2.672 1.00 47.25 88 TYR A N 1
ATOM 716 C CA . TYR A 1 88 ? 37.170 -16.576 1.402 1.00 47.25 88 TYR A CA 1
ATOM 717 C C . TYR A 1 88 ? 36.023 -15.565 1.476 1.00 47.25 88 TYR A C 1
ATOM 719 O O . TYR A 1 88 ? 35.505 -15.190 0.431 1.00 47.25 88 TYR A O 1
ATOM 727 N N . PHE A 1 89 ? 35.657 -15.048 2.651 1.00 43.78 89 PHE A N 1
ATOM 728 C CA . PHE A 1 89 ? 34.594 -14.035 2.742 1.00 43.78 89 PHE A CA 1
ATOM 729 C C . PHE A 1 89 ? 34.959 -12.830 3.611 1.00 43.78 89 PHE A C 1
ATOM 731 O O . PHE A 1 89 ? 34.174 -12.380 4.431 1.00 43.78 89 PHE A O 1
ATOM 738 N N . GLU A 1 90 ? 36.137 -12.259 3.374 1.00 47.38 90 GLU A N 1
ATOM 739 C CA . GLU A 1 90 ? 36.376 -10.831 3.622 1.00 47.38 90 GLU A CA 1
ATOM 740 C C . GLU A 1 90 ? 37.039 -10.217 2.382 1.00 47.38 90 GLU A C 1
ATOM 742 O O . GLU A 1 90 ? 38.158 -9.714 2.410 1.00 47.38 90 GLU A O 1
ATOM 747 N N . LEU A 1 91 ? 36.345 -10.288 1.242 1.00 43.50 91 LEU A N 1
ATOM 748 C CA . LEU A 1 91 ? 36.626 -9.384 0.129 1.00 43.50 91 LEU A CA 1
ATOM 749 C C . LEU A 1 91 ? 35.922 -8.061 0.430 1.00 43.50 91 LEU A C 1
ATOM 751 O O . LEU A 1 91 ? 34.761 -7.844 0.088 1.00 43.50 91 LEU A O 1
ATOM 755 N N . ASP A 1 92 ? 36.653 -7.202 1.136 1.00 45.41 92 ASP A N 1
ATOM 756 C CA . ASP A 1 92 ? 36.343 -5.788 1.292 1.00 45.41 92 ASP A CA 1
ATOM 757 C C . ASP A 1 92 ? 36.104 -5.181 -0.103 1.00 45.41 92 ASP A C 1
ATOM 759 O O . ASP A 1 92 ? 36.957 -5.231 -0.993 1.00 45.41 92 ASP A O 1
ATOM 763 N N . TRP A 1 93 ? 34.910 -4.636 -0.321 1.00 45.47 93 TRP A N 1
ATOM 764 C CA . TRP A 1 93 ? 34.431 -4.082 -1.595 1.00 45.47 93 TRP A CA 1
ATOM 765 C C . TRP A 1 93 ? 35.305 -2.928 -2.124 1.00 45.47 93 TRP A C 1
ATOM 767 O O . TRP A 1 93 ? 35.202 -2.555 -3.293 1.00 45.47 93 TRP A O 1
ATOM 777 N N . LYS A 1 94 ? 36.203 -2.381 -1.294 1.00 49.31 94 LYS A N 1
ATOM 778 C CA . LYS A 1 94 ? 37.240 -1.426 -1.706 1.00 49.31 94 LYS A CA 1
ATOM 779 C C . LYS A 1 94 ? 38.382 -2.049 -2.512 1.00 49.31 94 LYS A C 1
ATOM 781 O O . LYS A 1 94 ? 38.992 -1.338 -3.309 1.00 49.31 94 LYS A O 1
ATOM 786 N N . THR A 1 95 ? 38.664 -3.339 -2.345 1.00 51.06 95 THR A N 1
ATOM 787 C CA . THR A 1 95 ? 39.754 -4.028 -3.056 1.00 51.06 95 THR A CA 1
ATOM 788 C C . THR A 1 95 ? 39.367 -4.316 -4.508 1.00 51.06 95 THR A C 1
ATOM 790 O O . THR A 1 95 ? 40.151 -4.063 -5.419 1.00 51.06 95 THR A O 1
ATOM 793 N N . VAL A 1 96 ? 38.109 -4.708 -4.743 1.00 51.62 96 VAL A N 1
ATOM 794 C CA . VAL A 1 96 ? 37.576 -5.028 -6.083 1.00 51.62 96 VAL A CA 1
ATOM 795 C C . VAL A 1 96 ? 37.584 -3.811 -7.019 1.00 51.62 96 VAL A C 1
ATOM 797 O O . VAL A 1 96 ? 37.803 -3.945 -8.217 1.00 51.62 96 VAL A O 1
ATOM 800 N N . LEU A 1 97 ? 37.422 -2.596 -6.485 1.00 48.03 97 LEU A N 1
ATOM 801 C CA . LEU A 1 97 ? 37.392 -1.370 -7.293 1.00 48.03 97 LEU A CA 1
ATOM 802 C C . LEU A 1 97 ? 38.780 -0.864 -7.731 1.00 48.03 97 LEU A C 1
ATOM 804 O O . LEU A 1 97 ? 38.861 0.010 -8.596 1.00 48.03 97 LEU A O 1
ATOM 808 N N . ASN A 1 98 ? 39.870 -1.390 -7.159 1.00 51.47 98 ASN A N 1
ATOM 809 C CA . ASN A 1 98 ? 41.237 -0.988 -7.509 1.00 51.47 98 ASN A CA 1
ATOM 810 C C . ASN A 1 98 ? 41.927 -1.935 -8.505 1.00 51.47 98 ASN A C 1
ATOM 812 O O . ASN A 1 98 ? 42.896 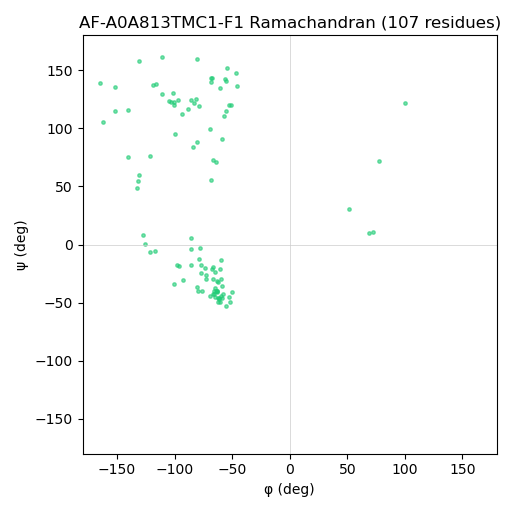-1.523 -9.147 1.00 51.47 98 ASN A O 1
ATOM 816 N N . GLU A 1 99 ? 41.433 -3.161 -8.690 1.00 46.66 99 GLU A N 1
ATOM 817 C CA . GLU A 1 99 ? 42.022 -4.125 -9.634 1.00 46.66 99 GLU A CA 1
ATOM 818 C C . GLU A 1 99 ? 41.666 -3.822 -11.102 1.00 46.66 99 GLU A C 1
ATOM 820 O O . GLU A 1 99 ? 42.477 -4.069 -11.997 1.00 46.66 99 GLU A O 1
ATOM 825 N N . ASP A 1 100 ? 40.549 -3.132 -11.355 1.00 47.41 100 ASP A N 1
ATOM 826 C CA . ASP A 1 100 ? 40.153 -2.692 -12.705 1.00 47.41 100 ASP A CA 1
ATOM 827 C C . ASP A 1 100 ? 41.103 -1.635 -13.310 1.00 47.41 100 ASP A C 1
ATOM 829 O O . ASP A 1 100 ? 41.169 -1.450 -14.527 1.00 47.41 100 ASP A O 1
ATOM 833 N N . LYS A 1 101 ? 41.907 -0.947 -12.482 1.00 48.69 101 LYS A N 1
ATOM 834 C CA . LYS A 1 101 ? 42.940 -0.009 -12.966 1.00 48.69 101 LYS A CA 1
ATOM 835 C C . LYS A 1 101 ? 44.275 -0.676 -13.300 1.00 48.69 101 LYS A C 1
ATOM 837 O O . LYS A 1 101 ? 45.080 -0.061 -14.002 1.00 48.69 101 LYS A O 1
ATOM 842 N N . LEU A 1 102 ? 44.524 -1.897 -12.825 1.00 50.88 102 LEU A N 1
ATOM 843 C CA . LEU A 1 102 ? 45.772 -2.629 -13.079 1.00 50.88 102 LEU A CA 1
ATOM 844 C C . LEU A 1 102 ? 45.673 -3.546 -14.305 1.00 50.88 102 LEU A C 1
ATOM 846 O O . LEU A 1 102 ? 46.654 -3.675 -15.037 1.00 50.88 102 LEU A O 1
ATOM 850 N N . LEU A 1 103 ? 44.486 -4.079 -14.608 1.00 49.66 103 LEU A N 1
ATOM 851 C CA . LEU A 1 103 ? 44.262 -4.942 -15.776 1.00 49.66 103 LEU A CA 1
ATOM 852 C C . LEU A 1 103 ? 44.393 -4.218 -17.130 1.00 49.66 103 LEU A C 1
ATOM 854 O O . LEU A 1 103 ? 44.722 -4.849 -18.128 1.00 49.66 103 LEU A O 1
ATOM 858 N N . ASN A 1 104 ? 44.260 -2.887 -17.166 1.00 49.31 104 ASN A N 1
ATOM 859 C CA . ASN A 1 104 ? 44.490 -2.084 -18.377 1.00 49.31 104 A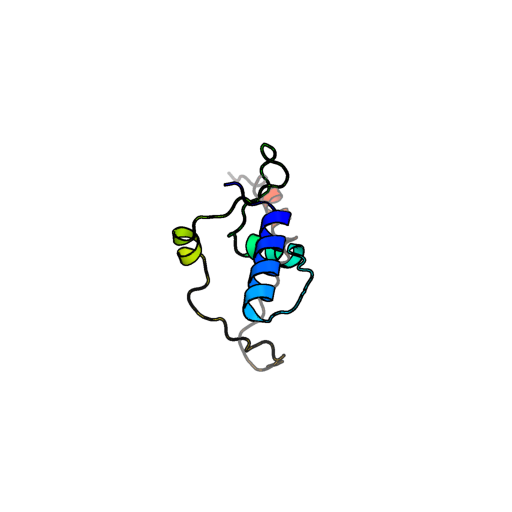SN A CA 1
ATOM 860 C C . ASN A 1 104 ? 45.961 -1.674 -18.602 1.00 49.31 104 ASN A C 1
ATOM 862 O O . ASN A 1 104 ? 46.235 -0.887 -19.509 1.00 49.31 104 ASN A O 1
ATOM 866 N N . LYS A 1 105 ? 46.920 -2.153 -17.789 1.00 52.88 105 LYS A N 1
ATOM 867 C CA . LYS A 1 105 ? 48.330 -1.717 -17.872 1.00 52.88 105 LYS A CA 1
ATOM 868 C C . LYS A 1 105 ? 49.371 -2.801 -18.134 1.00 52.88 105 LYS A C 1
ATOM 870 O O . LYS A 1 105 ? 50.521 -2.456 -18.385 1.00 52.88 105 LYS A O 1
ATOM 875 N N . THR A 1 106 ? 49.000 -4.074 -18.142 1.00 47.72 106 THR A N 1
ATOM 876 C CA . THR A 1 106 ? 49.924 -5.168 -18.474 1.00 47.72 106 THR A CA 1
ATOM 877 C C . THR A 1 106 ? 49.403 -5.955 -19.661 1.00 47.72 106 THR A C 1
ATOM 879 O O . THR A 1 106 ? 48.894 -7.063 -19.524 1.00 47.72 106 THR A O 1
ATOM 882 N N . GLY A 1 107 ? 49.558 -5.354 -20.839 1.00 52.88 107 GLY A N 1
ATOM 883 C CA . GLY A 1 107 ? 49.805 -6.130 -22.044 1.00 52.88 107 GLY A CA 1
ATOM 884 C C . GLY A 1 107 ? 51.193 -6.767 -21.969 1.00 52.88 107 GLY A C 1
ATOM 885 O O . GLY A 1 107 ? 52.121 -6.154 -21.451 1.00 52.88 107 GLY A O 1
ATOM 886 N N . TRP A 1 108 ? 51.296 -7.984 -22.481 1.00 39.91 108 TRP A N 1
ATOM 887 C CA . TRP A 1 108 ? 52.514 -8.751 -22.767 1.00 39.91 108 TRP A CA 1
ATOM 888 C C . TRP A 1 108 ? 52.076 -9.650 -23.943 1.00 39.91 108 TRP A C 1
ATOM 890 O O . TRP A 1 108 ? 51.049 -10.316 -23.813 1.00 39.91 108 TRP A O 1
ATOM 900 N N . HIS A 1 109 ? 52.569 -9.595 -25.187 1.00 38.41 109 HIS A N 1
ATOM 901 C CA . HIS A 1 109 ? 53.944 -9.563 -25.702 1.00 38.41 109 HIS A CA 1
ATOM 902 C C . HIS A 1 109 ? 54.907 -10.512 -25.000 1.00 38.41 109 HIS A C 1
ATOM 904 O O . HIS A 1 109 ? 55.177 -10.294 -23.802 1.00 38.41 109 HIS A O 1
#

pLDDT: mean 71.04, std 20.55, range [36.66, 97.25]

Nearest PDB structures (foldseek):
  6cnf-assembly1_P  TM=3.820E-01  e=2.587E+00  Saccharomyces cerevisiae S288C
  7z1n-assembly1_P  TM=4.040E-01  e=7.809E+00  Saccharomyces cerevisiae W303
  8wxf-assembly1_C  TM=2.010E-01  e=9.606E+00  Mycobacterium tuberculosis

Foldseek 3Di:
DFDFQVNVQVVVQVVCCVPPVDGDGDHCPVVQVVCVVLVQWDDDDPVDPRTTDGDDPVVSVVSDDPDPPPPDDPPPDPDDDDDDDPDPPPPPPVVVVPVVVVVVPDDDD

Secondary structure (DSSP, 8-state):
---BHHHHHHHHHHHHHHHH--------HHHHHHHHHTT-BPPPPTTSTTB--B--HHHHHHHS-SS---S---S--------S---SS---HHHHHHHTTTTTS----

Solvent-accessible surface area (backbone atoms only — not comparable to full-atom values): 7336 Å² total; per-residue (Å²): 137,86,52,27,66,68,57,52,28,53,51,50,32,52,52,45,27,75,74,68,77,43,92,65,88,60,77,54,66,68,59,50,53,52,35,34,75,70,62,40,36,52,77,81,46,89,92,44,79,72,43,64,46,68,58,59,67,80,60,45,66,73,71,48,78,91,61,84,78,60,101,66,83,85,70,90,73,84,72,77,86,80,89,76,86,94,78,81,85,79,77,56,74,72,58,68,71,55,52,69,70,53,71,80,68,68,86,76,133

Mean predicted aligned error: 16.88 Å

Sequence (109 aa):
MTLTKKNLELEIENWIRSKTNTDITFNSDQSIEFLRKLGIILPDDLSRPNCLKVIPYKEVVGILPKTSRTLSEKNEEWDLIEGYDKKYFELDWKTVLNEDKLLNKTGWH